Protein AF-A0A962DY65-F1 (afdb_monomer_lite)

Radius of gyration: 13.71 Å; chains: 1; bounding box: 35×26×30 Å

Secondary structure (DSSP, 8-state):
-HHHHH-S--EEE-SSHHHHHHHHHHHHHTT---SEEESGGGSSHHHHHHHHHHH--EEE-SSS--SHHHHHHHHHHHHHHHHT-

Structure (mmCIF, N/CA/C/O backbone):
data_AF-A0A962DY65-F1
#
_entry.id   AF-A0A962DY65-F1
#
loop_
_atom_site.group_PDB
_atom_site.id
_atom_site.type_symbol
_atom_site.label_atom_id
_atom_site.label_alt_id
_atom_site.label_comp_id
_atom_site.label_asym_id
_atom_site.label_entity_id
_atom_site.label_seq_id
_atom_site.pdbx_PDB_ins_code
_atom_site.Cartn_x
_atom_site.Cartn_y
_atom_site.Cartn_z
_atom_site.occupancy
_atom_site.B_iso_or_equiv
_atom_site.auth_seq_id
_atom_site.auth_comp_id
_atom_site.auth_asym_id
_atom_site.auth_atom_id
_atom_site.pdbx_PDB_model_num
ATOM 1 N N . PRO A 1 1 ? -10.911 7.575 16.258 1.00 76.94 1 PRO A N 1
ATOM 2 C CA . PRO A 1 1 ? -10.996 8.172 14.906 1.00 76.94 1 PRO A CA 1
ATOM 3 C C . PRO A 1 1 ? -11.839 7.299 13.942 1.00 76.94 1 PRO A C 1
ATOM 5 O O . PRO A 1 1 ? -11.765 6.074 14.000 1.00 76.94 1 PRO A O 1
ATOM 8 N N . GLN A 1 2 ? -12.769 7.916 13.196 1.00 90.38 2 GLN A N 1
ATOM 9 C CA . GLN A 1 2 ? -13.853 7.207 12.484 1.00 90.38 2 GLN A CA 1
ATOM 10 C C . GLN A 1 2 ? -13.383 6.473 11.221 1.00 90.38 2 GLN A C 1
ATOM 12 O O . GLN A 1 2 ? -13.912 5.409 10.927 1.00 90.38 2 GLN A O 1
ATOM 17 N N . ILE A 1 3 ? -12.382 6.997 10.510 1.00 91.25 3 ILE A N 1
ATOM 18 C CA . ILE A 1 3 ? -11.860 6.382 9.277 1.00 91.25 3 ILE A CA 1
ATOM 19 C C . ILE A 1 3 ? -11.229 5.023 9.598 1.00 91.25 3 ILE A C 1
ATOM 21 O O . ILE A 1 3 ? -11.638 4.008 9.055 1.00 91.25 3 ILE A O 1
ATOM 25 N N . GLN A 1 4 ? -10.328 4.989 10.577 1.00 93.94 4 GLN A N 1
ATOM 26 C CA . GLN A 1 4 ? -9.613 3.795 11.034 1.00 93.94 4 GLN A CA 1
ATOM 27 C C . GLN A 1 4 ? -10.567 2.668 11.439 1.00 93.94 4 GLN A C 1
ATOM 29 O O . GLN A 1 4 ? -10.303 1.507 11.165 1.00 93.94 4 GLN A O 1
ATOM 34 N N . LYS A 1 5 ? -11.708 3.006 12.055 1.00 92.12 5 LYS A N 1
ATOM 35 C CA . LYS A 1 5 ? -12.715 2.018 12.471 1.00 92.12 5 LYS A CA 1
ATOM 36 C C . LYS A 1 5 ? -13.487 1.389 11.308 1.00 92.12 5 LYS A C 1
ATOM 38 O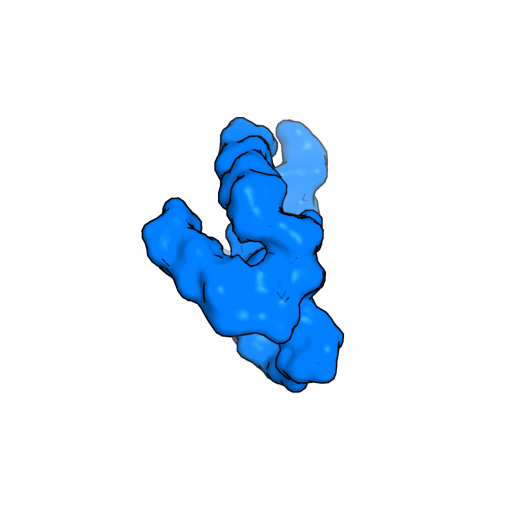 O . LYS A 1 5 ? -14.113 0.356 11.509 1.00 92.12 5 LYS A O 1
ATOM 43 N N . ASN A 1 6 ? -13.497 2.027 10.141 1.00 92.38 6 ASN A N 1
ATOM 44 C CA . ASN A 1 6 ? -14.314 1.621 8.997 1.00 92.38 6 ASN A CA 1
ATOM 45 C C . ASN A 1 6 ? -13.483 1.196 7.777 1.00 92.38 6 ASN A C 1
ATOM 47 O O . ASN A 1 6 ? -14.050 0.765 6.777 1.00 92.38 6 ASN A O 1
ATOM 51 N N . VAL A 1 7 ? -12.154 1.292 7.842 1.00 91.88 7 VAL A N 1
ATOM 52 C CA . VAL A 1 7 ? -11.266 0.786 6.793 1.00 91.88 7 VAL A CA 1
ATOM 53 C C . VAL A 1 7 ? -10.891 -0.655 7.119 1.00 91.88 7 VAL A C 1
ATOM 55 O O . VAL A 1 7 ? -10.194 -0.922 8.091 1.00 91.88 7 VAL A O 1
ATOM 58 N N . ARG A 1 8 ? -11.381 -1.587 6.296 1.00 88.81 8 ARG A N 1
ATOM 59 C CA . ARG A 1 8 ? -11.066 -3.028 6.373 1.00 88.81 8 ARG A CA 1
ATOM 60 C C . ARG A 1 8 ? -9.838 -3.417 5.553 1.00 88.81 8 ARG A C 1
ATOM 62 O O . ARG A 1 8 ? -9.199 -4.426 5.836 1.00 88.81 8 ARG A O 1
ATOM 69 N N . PHE A 1 9 ? -9.567 -2.651 4.503 1.00 90.50 9 PHE A N 1
ATOM 70 C CA . PHE A 1 9 ? -8.462 -2.889 3.592 1.00 90.50 9 PHE A CA 1
ATOM 71 C C . PHE A 1 9 ? -7.959 -1.560 3.049 1.00 90.50 9 PHE A C 1
ATOM 73 O O . PHE A 1 9 ? -8.753 -0.748 2.566 1.00 90.50 9 PHE A O 1
ATOM 80 N N . HIS A 1 10 ? -6.656 -1.333 3.137 1.00 93.12 10 HIS A N 1
ATOM 81 C CA . HIS A 1 10 ? -6.036 -0.079 2.746 1.00 93.12 10 HIS A CA 1
ATOM 82 C C . HIS A 1 10 ? -5.010 -0.300 1.636 1.00 93.12 10 HIS A C 1
ATOM 84 O O . HIS A 1 10 ? -3.962 -0.916 1.841 1.00 93.12 10 HIS A O 1
ATOM 90 N N . ILE A 1 11 ? -5.318 0.243 0.457 1.00 93.62 11 ILE A N 1
ATOM 91 C CA . ILE A 1 11 ? -4.428 0.243 -0.703 1.00 93.62 11 ILE A CA 1
ATOM 92 C C . ILE A 1 11 ? -3.714 1.592 -0.765 1.00 93.62 11 ILE A C 1
ATOM 94 O O . ILE A 1 11 ? -4.343 2.625 -0.996 1.00 93.62 11 ILE A O 1
ATOM 98 N N . GLY A 1 12 ? -2.400 1.575 -0.569 1.00 94.50 12 GLY A N 1
ATOM 99 C CA . GLY A 1 12 ? -1.536 2.732 -0.756 1.00 94.50 12 GLY A CA 1
ATOM 100 C C . GLY A 1 12 ? -1.142 2.910 -2.219 1.00 94.50 12 GLY A C 1
ATOM 101 O O . GLY A 1 12 ? -1.001 1.934 -2.957 1.00 94.50 12 GLY A O 1
ATOM 102 N N . CYS A 1 13 ? -0.923 4.160 -2.630 1.00 93.75 13 CYS A N 1
ATOM 103 C CA . CYS A 1 13 ? -0.363 4.478 -3.938 1.00 93.75 13 CYS A CA 1
ATOM 104 C C . CYS A 1 13 ? 0.811 5.443 -3.808 1.00 93.75 13 CYS A C 1
ATOM 106 O O . CYS A 1 13 ? 0.692 6.487 -3.164 1.00 93.75 13 CYS A O 1
ATOM 108 N N . ALA A 1 14 ? 1.938 5.104 -4.431 1.00 94.06 14 ALA A N 1
ATOM 109 C CA . ALA A 1 14 ? 3.139 5.926 -4.382 1.00 94.06 14 ALA A CA 1
ATOM 110 C C . ALA A 1 14 ? 3.904 5.914 -5.708 1.00 94.06 14 ALA A C 1
ATOM 112 O O . ALA A 1 14 ? 3.935 4.924 -6.442 1.00 94.06 14 ALA A O 1
ATOM 113 N N . ARG A 1 15 ? 4.538 7.052 -6.009 1.00 93.56 15 ARG A N 1
ATOM 114 C CA . ARG A 1 15 ? 5.327 7.233 -7.232 1.00 93.56 15 ARG A CA 1
ATOM 115 C C . ARG A 1 15 ? 6.718 6.611 -7.122 1.00 93.56 15 ARG A C 1
ATOM 117 O O . ARG A 1 15 ? 7.207 6.057 -8.099 1.00 93.56 15 ARG A O 1
ATOM 124 N N . ASP A 1 16 ? 7.356 6.734 -5.965 1.00 94.06 16 ASP A N 1
ATOM 125 C CA . ASP A 1 16 ? 8.741 6.327 -5.744 1.00 94.06 16 ASP A CA 1
ATOM 126 C C . ASP A 1 16 ? 8.905 5.547 -4.423 1.00 94.06 16 ASP A C 1
ATOM 128 O O . ASP A 1 16 ? 8.029 5.619 -3.554 1.00 94.06 16 ASP A O 1
ATOM 132 N N . PRO A 1 17 ? 10.013 4.800 -4.248 1.00 93.31 17 PRO A N 1
ATOM 133 C CA . PRO A 1 17 ? 10.214 3.965 -3.065 1.00 93.31 17 PRO A CA 1
ATOM 134 C C . PRO A 1 17 ? 10.315 4.736 -1.744 1.00 93.31 17 PRO A C 1
ATOM 136 O O . PRO A 1 17 ? 9.875 4.224 -0.717 1.00 93.31 17 PRO A O 1
ATOM 139 N N . VAL A 1 18 ? 10.865 5.956 -1.743 1.00 94.56 18 VAL A N 1
ATOM 140 C CA . VAL A 1 18 ? 10.991 6.761 -0.516 1.00 94.56 18 VAL A CA 1
ATOM 141 C C . VAL A 1 18 ? 9.612 7.239 -0.076 1.00 94.56 18 VAL A C 1
ATOM 143 O O . VAL A 1 18 ? 9.248 7.074 1.089 1.00 94.56 18 VAL A O 1
ATOM 146 N N . GLY A 1 19 ? 8.820 7.755 -1.018 1.00 95.12 19 GLY A N 1
ATOM 147 C CA . GLY A 1 19 ? 7.431 8.136 -0.782 1.00 95.12 19 GLY A CA 1
ATOM 148 C C . GLY A 1 19 ? 6.576 6.960 -0.313 1.00 95.12 19 GLY A C 1
ATOM 149 O O . GLY A 1 19 ? 5.781 7.115 0.608 1.00 95.12 19 GLY A O 1
ATOM 150 N N . ALA A 1 20 ? 6.774 5.770 -0.882 1.00 96.00 20 ALA A N 1
ATOM 151 C CA . ALA A 1 20 ? 6.031 4.571 -0.504 1.00 96.00 20 ALA A CA 1
ATOM 152 C C . ALA A 1 20 ? 6.340 4.108 0.932 1.00 96.00 20 ALA A C 1
ATOM 154 O O . ALA A 1 20 ? 5.426 3.784 1.690 1.00 96.00 20 ALA A O 1
ATOM 155 N N . VAL A 1 21 ? 7.619 4.128 1.325 1.00 95.88 21 VAL A N 1
ATOM 156 C CA . VAL A 1 21 ? 8.061 3.808 2.692 1.00 95.88 21 VAL A CA 1
ATOM 157 C C . VAL A 1 21 ? 7.522 4.831 3.691 1.00 95.88 21 VAL A C 1
ATOM 159 O O . VAL A 1 21 ? 6.926 4.438 4.691 1.00 95.88 21 VAL A O 1
ATOM 162 N N . GLY A 1 22 ? 7.666 6.127 3.398 1.00 97.12 22 GLY A N 1
ATOM 163 C CA . GLY A 1 22 ? 7.172 7.194 4.270 1.00 97.12 22 GLY A CA 1
ATOM 164 C C . GLY A 1 22 ? 5.648 7.197 4.407 1.00 97.12 22 GLY A C 1
ATOM 165 O O . GLY A 1 22 ? 5.130 7.427 5.497 1.00 97.12 22 GLY A O 1
ATOM 166 N N . LEU A 1 23 ? 4.927 6.885 3.325 1.00 96.88 23 LEU A N 1
ATOM 167 C CA . LEU A 1 23 ? 3.479 6.705 3.357 1.00 96.88 23 LEU A CA 1
ATOM 168 C C . LEU A 1 23 ? 3.101 5.548 4.287 1.00 96.88 23 LEU A C 1
ATOM 170 O O . LEU A 1 23 ? 2.247 5.731 5.148 1.00 96.88 23 LEU A O 1
ATOM 174 N N . ALA A 1 24 ? 3.757 4.391 4.155 1.00 96.81 24 ALA A N 1
ATOM 175 C CA . AL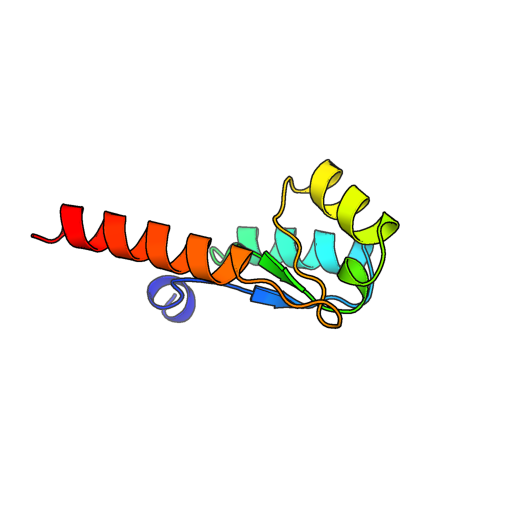A A 1 24 ? 3.521 3.243 5.027 1.00 96.81 24 ALA A CA 1
ATOM 176 C C . ALA A 1 24 ? 3.752 3.585 6.509 1.00 96.81 24 ALA A C 1
ATOM 178 O O . ALA A 1 24 ? 2.890 3.293 7.335 1.00 96.81 24 ALA A O 1
ATOM 179 N N . ASP A 1 25 ? 4.859 4.264 6.824 1.00 97.38 25 ASP A N 1
ATOM 180 C CA . ASP A 1 25 ? 5.187 4.711 8.184 1.00 97.38 25 ASP A CA 1
ATOM 181 C C . ASP A 1 25 ? 4.132 5.654 8.764 1.00 97.38 25 ASP A C 1
ATOM 183 O O . ASP A 1 25 ? 3.647 5.460 9.878 1.00 97.38 25 ASP A O 1
ATOM 187 N N . PHE A 1 26 ? 3.749 6.680 8.005 1.00 97.69 26 PHE A N 1
ATOM 188 C CA . PHE A 1 26 ? 2.763 7.651 8.465 1.00 97.69 26 PHE A CA 1
ATOM 189 C C . PHE A 1 26 ? 1.390 7.004 8.671 1.00 97.69 26 PHE A C 1
ATOM 191 O O . PHE A 1 26 ? 0.725 7.246 9.678 1.00 97.69 26 PHE A O 1
ATOM 198 N N . CYS A 1 27 ? 0.977 6.152 7.734 1.00 96.88 27 CYS A N 1
ATOM 199 C CA . CYS A 1 27 ? -0.269 5.403 7.801 1.00 96.88 27 CYS A CA 1
ATOM 200 C C . CYS A 1 27 ? -0.323 4.485 9.031 1.00 96.88 27 CYS A C 1
ATOM 202 O O . CYS A 1 27 ? -1.333 4.469 9.733 1.00 96.88 27 CYS A O 1
ATOM 204 N N . GLU A 1 28 ? 0.769 3.794 9.354 1.00 96.19 28 GLU A N 1
ATOM 205 C CA . GLU A 1 28 ? 0.886 3.008 10.584 1.00 96.19 28 GLU A CA 1
ATOM 206 C C . GLU A 1 28 ? 0.769 3.890 11.840 1.00 96.19 28 GLU A C 1
ATOM 208 O O . GLU A 1 28 ? -0.031 3.595 12.731 1.00 96.19 28 GLU A O 1
ATOM 213 N N . GLN A 1 29 ? 1.466 5.031 11.877 1.00 97.31 29 GLN A N 1
ATOM 214 C CA . GLN A 1 29 ? 1.432 5.973 13.006 1.00 97.31 29 GLN A CA 1
ATOM 215 C C . GLN A 1 29 ? 0.031 6.527 13.298 1.00 97.31 29 GLN A C 1
ATOM 217 O O . GLN A 1 29 ? -0.327 6.721 14.461 1.00 97.31 29 GLN A O 1
ATOM 222 N N . ILE A 1 30 ? -0.784 6.770 12.267 1.00 96.44 30 ILE A N 1
ATOM 223 C CA . ILE A 1 30 ? -2.164 7.255 12.432 1.00 96.44 30 ILE A CA 1
ATOM 224 C C . ILE A 1 30 ? -3.186 6.125 12.653 1.00 96.44 30 ILE A C 1
ATOM 226 O O . ILE A 1 30 ? -4.395 6.387 12.658 1.00 96.44 30 ILE A O 1
ATOM 230 N N . GLY A 1 31 ? -2.731 4.879 12.823 1.00 95.88 31 GLY A N 1
ATOM 231 C CA . GLY A 1 31 ? -3.581 3.708 13.046 1.00 95.88 31 GLY A CA 1
ATOM 232 C C . GLY A 1 31 ? -4.348 3.252 11.804 1.00 95.88 31 GLY A C 1
ATOM 233 O O . GLY A 1 31 ? -5.465 2.755 11.929 1.00 95.88 31 GLY A O 1
ATOM 234 N N . LEU A 1 32 ? -3.791 3.473 10.613 1.00 95.94 32 LEU A N 1
ATOM 235 C CA . LEU A 1 32 ? -4.373 3.109 9.322 1.00 95.94 32 LEU A CA 1
ATOM 236 C C . LEU A 1 32 ? -3.333 2.396 8.432 1.00 95.94 32 LEU A C 1
ATOM 238 O O . LEU A 1 32 ? -3.009 2.912 7.361 1.00 95.94 32 LEU A O 1
ATOM 242 N N . PRO A 1 33 ? -2.766 1.252 8.860 1.00 95.12 33 PRO A N 1
ATOM 243 C CA . PRO A 1 33 ? -1.686 0.583 8.134 1.00 95.12 33 PRO A CA 1
ATOM 244 C C . PRO A 1 33 ? -2.092 0.245 6.695 1.00 95.12 33 PRO A C 1
ATOM 246 O O . PRO A 1 33 ? -3.268 0.031 6.409 1.00 95.12 33 PRO A O 1
ATOM 249 N N . ILE A 1 34 ? -1.117 0.231 5.786 1.00 95.38 34 ILE A N 1
ATOM 250 C CA . ILE A 1 34 ? -1.328 -0.154 4.387 1.00 95.38 34 ILE A CA 1
ATOM 251 C C . ILE A 1 34 ? -1.167 -1.664 4.259 1.00 95.38 34 ILE A C 1
ATOM 253 O O . ILE A 1 34 ? -0.143 -2.219 4.648 1.00 95.38 34 ILE A O 1
ATOM 257 N N . ASP A 1 35 ? -2.161 -2.306 3.659 1.00 92.94 35 ASP A N 1
ATOM 258 C CA . ASP A 1 35 ? -2.149 -3.744 3.397 1.00 92.94 35 ASP A CA 1
ATOM 259 C C . ASP A 1 35 ? -1.460 -4.080 2.076 1.00 92.94 35 ASP A C 1
ATOM 261 O O . ASP A 1 35 ? -0.839 -5.133 1.930 1.00 92.94 35 ASP A O 1
ATOM 265 N N . LEU A 1 36 ? -1.577 -3.167 1.110 1.00 93.00 36 LEU A N 1
ATOM 266 C CA . LEU A 1 36 ? -1.086 -3.341 -0.245 1.00 93.00 36 LEU A CA 1
ATOM 267 C C . LEU A 1 36 ? -0.580 -2.019 -0.815 1.00 93.00 36 LEU A C 1
ATOM 269 O O . LEU A 1 36 ? -1.295 -1.020 -0.782 1.00 93.00 36 LEU A O 1
ATOM 273 N N . MET A 1 37 ? 0.606 -2.028 -1.420 1.00 94.81 37 MET A N 1
ATOM 274 C CA . MET A 1 37 ? 1.077 -0.904 -2.229 1.00 94.81 37 MET A CA 1
ATOM 275 C C . MET A 1 37 ? 0.803 -1.151 -3.713 1.00 94.81 37 MET A C 1
ATOM 277 O O . MET A 1 37 ? 1.061 -2.242 -4.225 1.00 94.81 37 MET A O 1
ATOM 281 N N . SER A 1 38 ? 0.340 -0.122 -4.415 1.00 93.06 38 SER A N 1
ATOM 282 C CA . SER A 1 38 ? 0.220 -0.102 -5.873 1.00 93.06 38 SER A CA 1
ATOM 283 C C . SER A 1 38 ? 0.714 1.226 -6.470 1.00 93.06 38 SER A C 1
ATOM 285 O O . SER A 1 38 ? 1.048 2.160 -5.745 1.00 93.06 38 SER A O 1
ATOM 287 N N . GLY A 1 39 ? 0.788 1.317 -7.797 1.00 90.44 39 GLY A N 1
ATOM 288 C CA . GLY A 1 39 ? 1.220 2.508 -8.531 1.00 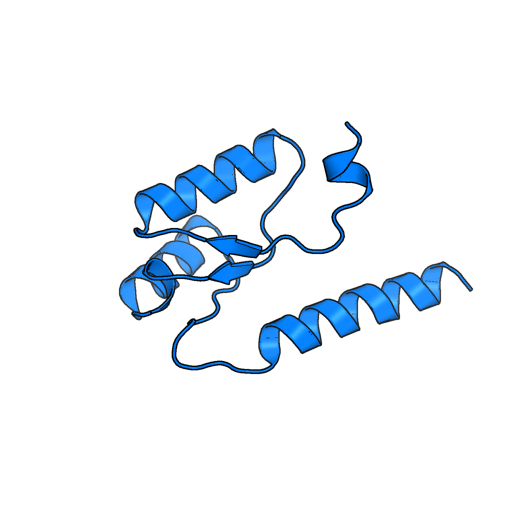90.44 39 GLY A CA 1
ATOM 289 C C . GLY A 1 39 ? 2.652 2.422 -9.076 1.00 90.44 39 GLY A C 1
ATOM 290 O O . GLY A 1 39 ? 3.262 1.358 -9.038 1.00 90.44 39 GLY A O 1
ATOM 291 N N . PRO A 1 40 ? 3.227 3.542 -9.554 1.00 93.19 40 PRO A N 1
ATOM 292 C CA . PRO A 1 40 ? 4.503 3.542 -10.283 1.00 93.19 40 PRO A CA 1
ATOM 293 C C . PRO A 1 40 ? 5.670 2.852 -9.568 1.00 93.19 40 PRO A C 1
ATOM 295 O O . PRO A 1 40 ? 6.542 2.264 -10.212 1.00 93.19 40 PRO A O 1
ATOM 298 N N . VAL A 1 41 ? 5.678 2.876 -8.230 1.00 94.44 41 VAL A N 1
ATOM 299 C CA . VAL A 1 41 ? 6.684 2.179 -7.421 1.00 94.44 41 VAL A CA 1
ATOM 300 C C . VAL A 1 41 ? 6.618 0.652 -7.571 1.00 94.44 41 VAL A C 1
ATOM 302 O O . VAL A 1 41 ? 7.642 -0.013 -7.468 1.00 94.44 41 VAL A O 1
ATOM 305 N N . THR A 1 42 ? 5.451 0.072 -7.850 1.00 93.81 42 THR A N 1
ATOM 306 C CA . THR A 1 42 ? 5.264 -1.379 -8.018 1.00 93.81 42 THR A CA 1
ATOM 307 C C . THR A 1 42 ? 5.277 -1.819 -9.481 1.00 93.81 42 THR A C 1
ATOM 309 O O . THR A 1 42 ? 5.178 -3.016 -9.771 1.00 93.81 42 THR A O 1
ATOM 312 N N . ASP A 1 43 ? 5.463 -0.886 -10.414 1.00 91.81 43 ASP A N 1
ATOM 313 C CA . ASP A 1 43 ? 5.500 -1.185 -11.846 1.00 91.81 43 ASP A CA 1
ATOM 314 C C . ASP A 1 43 ? 6.848 -1.761 -12.309 1.00 91.81 43 ASP A C 1
ATOM 316 O O . ASP A 1 43 ? 6.976 -2.263 -13.424 1.00 91.81 43 ASP A O 1
ATOM 320 N N . ASN A 1 44 ? 7.852 -1.755 -11.429 1.00 91.19 44 ASN A N 1
ATOM 321 C CA . ASN A 1 44 ? 9.181 -2.310 -11.666 1.00 91.19 44 ASN A CA 1
ATOM 322 C C . ASN A 1 44 ? 9.655 -3.171 -10.482 1.00 91.19 44 ASN A C 1
ATOM 324 O O . ASN A 1 44 ? 9.147 -3.058 -9.368 1.00 91.19 44 ASN A O 1
ATOM 328 N N . GLN A 1 45 ? 10.647 -4.032 -10.725 1.00 92.06 45 GLN A N 1
ATOM 329 C CA . GLN A 1 45 ? 11.157 -4.956 -9.706 1.00 92.06 45 GLN A CA 1
ATOM 330 C C . GLN A 1 45 ? 11.874 -4.232 -8.555 1.00 92.06 45 GLN A C 1
ATOM 332 O O . GLN A 1 45 ? 11.705 -4.611 -7.403 1.00 92.06 45 GLN A O 1
ATOM 337 N N . VAL A 1 46 ? 12.594 -3.144 -8.847 1.00 93.38 46 VAL A N 1
ATOM 338 C CA . VAL A 1 46 ? 13.364 -2.387 -7.845 1.00 93.38 46 VAL A CA 1
ATOM 339 C C . VAL A 1 46 ? 12.462 -1.854 -6.734 1.00 93.38 46 VAL A C 1
ATOM 341 O O . VAL A 1 46 ? 12.762 -2.021 -5.554 1.00 93.38 46 VAL A O 1
ATOM 344 N N . GLY A 1 47 ? 11.339 -1.226 -7.083 1.00 93.19 47 GLY A N 1
ATOM 345 C CA . GLY A 1 47 ? 10.425 -0.704 -6.074 1.00 93.19 47 GLY A CA 1
ATOM 346 C C . GLY A 1 47 ? 9.691 -1.808 -5.309 1.00 93.19 47 GLY A C 1
ATOM 347 O O . GLY A 1 47 ? 9.492 -1.664 -4.101 1.00 93.19 47 GLY A O 1
ATOM 348 N N . LYS A 1 48 ? 9.384 -2.947 -5.952 1.00 94.00 48 LYS A N 1
ATOM 349 C CA . LYS A 1 48 ? 8.861 -4.136 -5.255 1.00 94.00 48 LYS A CA 1
ATOM 350 C C . LYS A 1 48 ? 9.850 -4.672 -4.216 1.00 94.00 48 LYS A C 1
ATOM 352 O O . LYS A 1 48 ? 9.446 -4.948 -3.087 1.00 94.00 48 LYS A O 1
ATOM 357 N N . ASP A 1 49 ? 11.128 -4.774 -4.572 1.00 95.38 49 ASP A N 1
ATOM 358 C CA . ASP A 1 49 ? 12.175 -5.293 -3.689 1.00 95.38 49 ASP A CA 1
ATOM 359 C C . ASP A 1 49 ? 12.398 -4.374 -2.484 1.00 95.38 49 ASP A C 1
ATOM 361 O O . ASP A 1 49 ? 12.378 -4.840 -1.347 1.00 95.38 49 ASP A O 1
ATOM 365 N N . ILE A 1 50 ? 12.485 -3.055 -2.701 1.00 94.94 50 ILE A N 1
ATOM 366 C CA . ILE A 1 50 ? 12.636 -2.083 -1.606 1.00 94.94 50 ILE A CA 1
ATOM 367 C C . ILE A 1 50 ? 11.464 -2.176 -0.620 1.00 94.94 50 ILE A C 1
ATOM 369 O O . ILE A 1 50 ? 11.672 -2.163 0.594 1.00 94.94 50 ILE A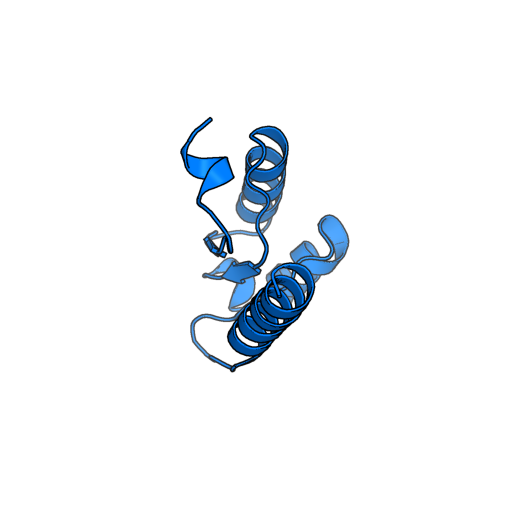 O 1
ATOM 373 N N . LEU A 1 51 ? 10.230 -2.281 -1.117 1.00 94.62 51 LEU A N 1
ATOM 374 C CA . LEU A 1 51 ? 9.043 -2.406 -0.266 1.00 94.62 51 LEU A CA 1
ATOM 375 C C . LEU A 1 51 ? 9.026 -3.720 0.518 1.00 94.62 51 LEU A C 1
ATOM 377 O O . LEU A 1 51 ? 8.668 -3.732 1.700 1.00 94.62 51 LEU A O 1
ATOM 381 N N . LYS A 1 52 ? 9.466 -4.814 -0.106 1.00 94.19 52 LYS A N 1
ATOM 382 C CA . LYS A 1 52 ? 9.612 -6.108 0.559 1.00 94.19 52 LYS A CA 1
ATOM 383 C C . LYS A 1 52 ? 10.681 -6.062 1.654 1.00 94.19 52 LYS A C 1
ATOM 385 O O . LYS A 1 52 ? 10.419 -6.496 2.768 1.00 94.19 52 LYS A O 1
ATOM 390 N N . GLU A 1 53 ? 11.850 -5.492 1.380 1.00 95.38 53 GLU A N 1
ATOM 391 C CA . GLU A 1 53 ? 12.961 -5.409 2.338 1.00 95.38 53 GLU A CA 1
ATOM 392 C C . GLU A 1 53 ? 12.676 -4.468 3.513 1.00 95.38 53 GLU A C 1
ATOM 394 O O . GLU A 1 53 ? 13.034 -4.763 4.651 1.00 95.38 53 GLU A O 1
ATOM 399 N N . ARG A 1 54 ? 12.052 -3.314 3.249 1.00 94.81 54 ARG A N 1
ATOM 400 C CA . ARG A 1 54 ? 11.854 -2.260 4.257 1.00 94.81 54 ARG A CA 1
ATOM 401 C C . ARG A 1 54 ? 10.582 -2.430 5.077 1.00 94.81 54 ARG A C 1
ATOM 403 O O . ARG A 1 54 ? 10.548 -1.973 6.216 1.00 94.81 54 ARG A O 1
ATOM 410 N N . LYS A 1 55 ? 9.529 -2.998 4.484 1.00 92.81 55 LYS A N 1
ATOM 411 C CA . LYS A 1 55 ? 8.186 -3.060 5.084 1.00 92.81 55 LYS A CA 1
ATOM 412 C C . LYS A 1 55 ? 7.555 -4.448 5.056 1.00 92.81 55 LYS A C 1
ATOM 414 O O . LYS A 1 55 ? 6.487 -4.609 5.632 1.00 92.81 55 LYS A O 1
ATOM 419 N N . ASN A 1 56 ? 8.180 -5.434 4.402 1.00 91.38 56 ASN A N 1
ATOM 420 C CA . ASN A 1 56 ? 7.585 -6.753 4.153 1.00 91.38 56 ASN A CA 1
ATOM 421 C C . ASN A 1 56 ? 6.161 -6.652 3.566 1.00 91.38 56 ASN A C 1
ATOM 423 O O . ASN A 1 56 ? 5.257 -7.400 3.931 1.00 91.38 56 ASN A O 1
ATOM 427 N N . MET A 1 57 ? 5.956 -5.666 2.691 1.00 88.25 57 MET A N 1
ATOM 428 C CA . MET A 1 57 ? 4.636 -5.277 2.205 1.00 88.25 57 MET A CA 1
ATOM 429 C C . MET A 1 57 ? 4.281 -6.010 0.911 1.00 88.25 57 MET A C 1
ATOM 431 O O . MET A 1 57 ? 5.129 -6.196 0.034 1.00 88.25 57 MET A O 1
ATOM 435 N N . MET A 1 58 ? 3.007 -6.383 0.764 1.00 90.31 58 MET A N 1
ATOM 436 C CA . MET A 1 58 ? 2.493 -6.893 -0.504 1.00 90.31 58 MET A CA 1
ATOM 437 C C . MET A 1 58 ? 2.490 -5.769 -1.550 1.00 90.31 58 MET A C 1
ATOM 439 O O . MET A 1 58 ? 2.118 -4.628 -1.267 1.00 90.31 58 MET A O 1
ATOM 443 N N . THR A 1 59 ? 2.900 -6.092 -2.775 1.00 92.88 59 THR A N 1
ATOM 444 C CA . THR A 1 59 ? 2.931 -5.140 -3.890 1.00 92.88 59 THR A CA 1
ATOM 445 C C . THR A 1 59 ? 2.064 -5.633 -5.033 1.00 92.88 59 THR A C 1
ATOM 447 O O . THR A 1 59 ? 2.055 -6.821 -5.341 1.00 92.88 59 THR A O 1
ATOM 450 N N . TYR A 1 60 ? 1.350 -4.708 -5.667 1.00 91.69 60 TYR A N 1
ATOM 451 C CA . TYR A 1 60 ? 0.461 -4.987 -6.786 1.00 91.69 60 TYR A CA 1
ATOM 452 C C . TYR A 1 60 ? 0.771 -4.047 -7.944 1.00 91.69 60 TYR A C 1
ATOM 454 O O . TYR A 1 60 ? 0.691 -2.824 -7.806 1.00 91.69 60 TYR A O 1
ATOM 462 N N . ASN A 1 61 ? 1.166 -4.620 -9.076 1.00 87.69 61 ASN A N 1
ATOM 463 C CA . ASN A 1 61 ? 1.513 -3.875 -10.283 1.00 87.69 61 ASN A CA 1
ATOM 464 C C . ASN A 1 61 ? 0.231 -3.414 -10.990 1.00 87.69 61 ASN A C 1
ATOM 466 O O . ASN A 1 61 ? -0.659 -4.223 -11.243 1.00 87.69 61 ASN A O 1
ATOM 470 N N . ALA A 1 62 ? 0.142 -2.122 -11.309 1.00 78.81 62 ALA A N 1
ATOM 471 C CA . ALA A 1 62 ? -1.079 -1.548 -11.871 1.00 78.81 62 ALA A CA 1
ATOM 472 C C . ALA A 1 62 ? -1.297 -1.937 -13.346 1.00 78.81 62 ALA A C 1
ATOM 474 O O . ALA A 1 62 ? -2.434 -1.956 -13.817 1.00 78.81 62 ALA A O 1
ATOM 475 N N . PHE A 1 63 ? -0.224 -2.260 -14.072 1.00 85.12 63 PHE A N 1
ATOM 476 C CA . PHE A 1 63 ? -0.260 -2.647 -15.484 1.00 85.12 63 PHE A CA 1
ATOM 477 C C . PHE A 1 63 ? -0.414 -4.155 -15.708 1.00 85.12 63 PHE A C 1
ATOM 479 O O . PHE A 1 63 ? -0.887 -4.567 -16.767 1.00 85.12 63 PHE A O 1
ATOM 486 N N . THR A 1 64 ? -0.031 -4.983 -14.734 1.00 86.00 64 THR A N 1
ATOM 487 C CA . THR A 1 64 ? -0.141 -6.448 -14.794 1.00 86.00 64 THR A CA 1
ATOM 488 C C . THR A 1 64 ? -0.988 -6.962 -13.625 1.00 86.00 64 THR A C 1
ATOM 490 O O . THR A 1 64 ? -0.427 -7.470 -12.649 1.00 86.00 64 THR A O 1
ATOM 493 N N . PRO A 1 65 ? -2.319 -6.789 -13.688 1.00 80.81 65 PRO A N 1
ATOM 494 C CA . PRO A 1 65 ? -3.210 -7.151 -12.597 1.00 80.81 65 PRO A CA 1
ATOM 495 C C . PRO A 1 65 ? -3.282 -8.669 -12.395 1.00 80.81 65 PRO A C 1
ATOM 497 O O . PRO A 1 65 ? -3.325 -9.439 -13.355 1.00 80.81 65 PRO A O 1
ATOM 500 N N . ASP A 1 66 ? -3.354 -9.081 -11.134 1.00 85.88 66 ASP A N 1
ATOM 501 C CA . ASP A 1 66 ? -3.680 -10.436 -10.691 1.00 85.88 66 ASP A CA 1
ATOM 502 C C . ASP A 1 66 ? -4.748 -10.411 -9.578 1.00 85.88 66 ASP A C 1
ATOM 504 O O . ASP A 1 66 ? -5.243 -9.353 -9.180 1.00 85.88 66 ASP A O 1
ATOM 508 N N . ASN A 1 67 ? -5.131 -11.589 -9.084 1.00 86.88 67 ASN A N 1
ATOM 509 C CA . ASN A 1 67 ? -6.148 -11.718 -8.038 1.00 86.88 67 ASN A CA 1
ATOM 510 C C . ASN A 1 67 ? -5.564 -11.818 -6.621 1.00 86.88 67 ASN A C 1
ATOM 512 O O . ASN A 1 67 ? -6.324 -12.010 -5.676 1.00 86.88 67 ASN A O 1
ATOM 516 N N . ALA A 1 68 ? -4.251 -11.648 -6.427 1.00 83.56 68 ALA A N 1
ATOM 517 C CA . ALA A 1 68 ? -3.620 -11.909 -5.131 1.00 83.56 68 ALA A CA 1
ATOM 518 C C . ALA A 1 68 ? -4.159 -10.997 -4.012 1.00 83.56 68 ALA A C 1
ATOM 520 O O . ALA A 1 68 ? -4.342 -11.433 -2.874 1.00 83.56 68 ALA A O 1
ATOM 521 N N . TRP A 1 69 ? -4.464 -9.734 -4.332 1.00 83.38 69 TRP A N 1
ATOM 522 C CA . TRP A 1 69 ? -5.080 -8.813 -3.373 1.00 83.38 69 TRP A CA 1
ATOM 523 C C . TRP A 1 69 ? -6.537 -9.182 -3.060 1.00 83.38 69 TRP A C 1
ATOM 525 O O . TRP A 1 69 ? -6.982 -8.998 -1.929 1.00 83.38 69 TRP A O 1
ATOM 535 N N . LEU A 1 70 ? -7.277 -9.712 -4.040 1.00 84.88 70 LEU A N 1
ATOM 536 C CA . LEU A 1 70 ? -8.663 -10.135 -3.858 1.00 84.88 70 LEU A CA 1
ATOM 537 C C . LEU A 1 70 ? -8.724 -11.377 -2.966 1.00 84.88 70 LEU A C 1
ATOM 539 O O . LEU A 1 70 ? -9.531 -11.417 -2.040 1.00 84.88 70 LEU A O 1
ATOM 543 N N . ASP A 1 71 ? -7.828 -12.339 -3.187 1.00 85.44 71 ASP A N 1
ATOM 544 C CA . ASP A 1 71 ? -7.693 -13.531 -2.347 1.00 85.44 71 ASP A CA 1
ATOM 545 C C . ASP A 1 71 ? -7.381 -13.148 -0.891 1.00 85.44 71 ASP A C 1
ATOM 547 O O . ASP A 1 71 ? -7.960 -13.710 0.039 1.00 85.44 71 ASP A O 1
ATOM 551 N N . LEU A 1 72 ? -6.534 -12.132 -0.680 1.00 82.19 72 LEU A N 1
ATOM 552 C CA . LEU A 1 72 ? -6.238 -11.590 0.648 1.00 82.19 72 LEU A CA 1
ATOM 553 C C . LEU A 1 72 ? -7.480 -10.982 1.321 1.00 82.19 72 LEU A C 1
ATOM 555 O O . LEU A 1 72 ? -7.712 -11.219 2.509 1.00 82.19 72 LEU A O 1
ATOM 559 N N . VAL A 1 73 ? -8.287 -10.215 0.580 1.00 87.12 73 VAL A N 1
ATOM 560 C CA . VAL A 1 73 ? -9.540 -9.632 1.093 1.00 87.12 73 VAL A CA 1
ATOM 561 C C . VAL A 1 73 ? -10.543 -10.727 1.447 1.00 87.12 73 VAL A C 1
ATOM 563 O O . VAL A 1 73 ? -11.101 -10.707 2.544 1.00 87.12 73 VAL A O 1
ATOM 566 N N . ILE A 1 74 ? -10.737 -11.704 0.557 1.00 87.44 74 ILE A N 1
ATOM 567 C CA . ILE A 1 74 ? -11.645 -12.832 0.787 1.00 87.44 74 ILE A CA 1
ATOM 568 C C . ILE A 1 74 ? -11.198 -13.626 2.013 1.00 87.44 74 ILE A C 1
ATOM 570 O O . ILE A 1 74 ? -12.032 -13.919 2.863 1.00 87.44 74 ILE A O 1
ATOM 574 N N . ALA A 1 75 ? -9.905 -13.932 2.151 1.00 84.44 75 ALA A N 1
ATOM 575 C CA . ALA A 1 75 ? -9.386 -14.661 3.305 1.00 84.44 75 ALA A CA 1
ATOM 576 C C . ALA A 1 75 ? -9.647 -13.915 4.623 1.00 84.44 75 ALA A C 1
ATOM 578 O O . ALA A 1 75 ? -10.136 -14.516 5.578 1.00 84.44 75 ALA A O 1
ATOM 579 N N . ARG A 1 76 ? -9.389 -12.600 4.672 1.00 83.44 76 ARG A N 1
ATOM 580 C CA . ARG A 1 76 ? -9.676 -11.779 5.862 1.00 83.44 76 ARG A CA 1
ATOM 581 C C . ARG A 1 76 ? -11.162 -11.769 6.204 1.00 83.44 76 ARG A C 1
ATOM 583 O O . ARG A 1 76 ? -11.524 -11.992 7.353 1.00 83.44 76 ARG A O 1
ATOM 590 N N . TRP A 1 77 ? -12.020 -11.547 5.212 1.00 83.25 77 TRP A N 1
ATOM 591 C CA . TRP A 1 77 ? -13.463 -11.469 5.438 1.00 83.25 77 TRP A CA 1
ATOM 592 C C . TRP A 1 77 ? -14.093 -12.822 5.752 1.00 83.25 77 TRP A C 1
ATOM 594 O O . TRP A 1 77 ? -15.026 -12.871 6.545 1.00 83.25 77 TRP A O 1
ATOM 604 N N . ALA A 1 78 ? -13.595 -13.913 5.168 1.00 76.38 78 ALA A N 1
ATOM 605 C CA . ALA A 1 78 ? -14.065 -15.262 5.458 1.00 76.38 78 ALA A CA 1
ATOM 606 C C . ALA A 1 78 ? -13.740 -15.675 6.901 1.00 76.38 78 ALA A C 1
ATOM 608 O O . ALA A 1 78 ? -14.589 -16.274 7.555 1.00 76.38 78 ALA A O 1
ATOM 609 N N . VAL A 1 79 ? -12.554 -15.319 7.409 1.00 67.62 79 VAL A N 1
ATOM 610 C CA . VAL A 1 79 ? -12.166 -15.572 8.808 1.00 67.62 79 VAL A CA 1
ATOM 611 C C . VAL A 1 79 ? -12.986 -14.709 9.769 1.00 67.62 79 VAL A C 1
ATOM 613 O O . VAL A 1 79 ? -13.561 -15.236 10.714 1.00 67.62 79 VAL A O 1
ATOM 616 N N . GLU A 1 80 ? -13.149 -13.413 9.491 1.00 60.47 80 GLU A N 1
ATOM 617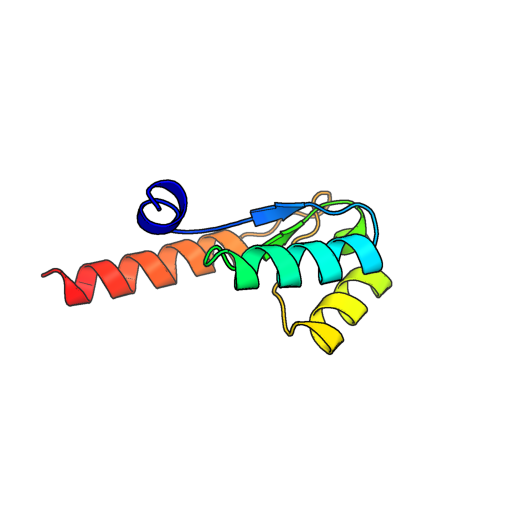 C CA . GLU A 1 80 ? -14.007 -12.546 10.314 1.00 60.47 80 GLU A CA 1
ATOM 618 C C . GLU A 1 80 ? -15.477 -13.010 10.332 1.00 60.47 80 GLU A C 1
ATOM 620 O O . GLU A 1 80 ? -16.166 -12.825 11.333 1.00 60.47 80 GLU A O 1
ATOM 625 N N . TYR A 1 81 ? -15.967 -13.630 9.251 1.00 52.06 81 TYR A N 1
ATOM 626 C CA . TYR A 1 81 ? -17.301 -14.241 9.212 1.00 52.06 81 TYR A CA 1
ATOM 627 C C . TYR A 1 81 ? -17.427 -15.463 10.128 1.00 52.06 81 TYR A C 1
ATOM 629 O O . TYR A 1 81 ? -18.517 -15.717 10.633 1.00 52.06 81 TYR A O 1
ATOM 637 N N . GLN A 1 82 ? -16.346 -16.221 10.332 1.00 52.56 82 GLN A N 1
ATOM 638 C CA . GLN A 1 82 ? -16.342 -17.381 11.228 1.00 52.56 82 GLN A CA 1
ATOM 639 C C . GLN A 1 82 ? -16.340 -16.968 12.702 1.00 52.56 82 GLN A C 1
ATOM 641 O O . GLN A 1 82 ? -16.996 -17.624 13.500 1.00 52.56 82 GLN A O 1
ATOM 646 N N . ASP A 1 83 ? -15.669 -15.870 13.051 1.00 50.00 83 ASP A N 1
ATOM 647 C CA . ASP A 1 83 ? -15.638 -15.353 14.427 1.00 50.00 83 ASP A CA 1
ATOM 648 C C . ASP A 1 83 ? -16.918 -14.584 14.822 1.00 50.00 83 ASP A C 1
ATOM 650 O O . ASP A 1 83 ? -17.137 -14.292 15.999 1.00 50.00 83 ASP A O 1
ATOM 654 N N . ALA A 1 84 ? -17.763 -14.226 13.847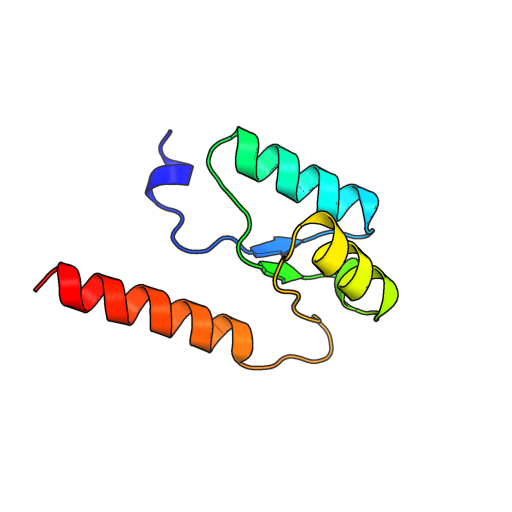 1.00 49.88 84 ALA A N 1
ATOM 655 C CA . ALA A 1 84 ? -19.012 -13.487 14.047 1.00 49.88 84 ALA A CA 1
ATOM 656 C C . ALA A 1 84 ? -20.284 -14.366 14.063 1.00 49.88 84 ALA A C 1
ATOM 658 O O . ALA A 1 84 ? -21.378 -13.819 14.242 1.00 49.88 84 ALA A O 1
ATOM 659 N N . ALA A 1 85 ? -20.155 -15.682 13.854 1.00 45.38 85 ALA A N 1
ATOM 660 C CA . ALA A 1 85 ? -21.245 -16.668 13.813 1.00 45.38 85 ALA A CA 1
ATOM 661 C C . ALA A 1 85 ? -21.283 -17.535 15.081 1.00 45.38 85 ALA A C 1
ATOM 663 O O . ALA A 1 85 ? -22.410 -17.876 15.510 1.00 45.38 85 ALA A O 1
#

Sequence (85 aa):
PQIQKNVRFHIGCARDPVGAVGLADFCEQIGLPIDLMSGPVTDNQVGKDILKERKNMMTYNAFTPDNAWLDLVIARWAVEYQDAA

pLDDT: mean 88.28, std 11.51, range [45.38, 97.69]

Foldseek 3Di:
DPVLVPDPAAEAEDQALVRVLVVQVVCVVVNRHHQEYEYNLLQDPVSVVSCCVRPVHHYAYPVDGDCPVVVVSCVSVVVVVVVVD